Protein AF-A0A0H5Q8V7-F1 (afdb_monomer_lite)

Structure (mmCIF, N/CA/C/O backbone):
data_AF-A0A0H5Q8V7-F1
#
_entry.id   AF-A0A0H5Q8V7-F1
#
loop_
_atom_site.group_PDB
_atom_site.id
_atom_site.type_symbol
_atom_site.label_atom_id
_atom_site.label_alt_id
_atom_site.label_comp_id
_atom_site.label_asym_id
_atom_site.label_entity_id
_atom_site.label_seq_id
_atom_site.pdbx_PDB_ins_code
_atom_site.Cartn_x
_atom_site.Cartn_y
_atom_site.Cartn_z
_atom_site.occupancy
_atom_site.B_iso_or_equiv
_atom_site.auth_seq_id
_atom_site.auth_comp_id
_atom_site.auth_asym_id
_atom_site.auth_atom_id
_atom_site.pdbx_PDB_model_num
ATOM 1 N N . MET A 1 1 ? 2.382 9.064 -16.820 1.00 39.62 1 MET A N 1
ATOM 2 C CA . MET A 1 1 ? 3.477 9.665 -16.018 1.00 39.62 1 MET A CA 1
ATOM 3 C C . MET A 1 1 ? 3.588 8.956 -14.671 1.00 39.62 1 MET A C 1
ATOM 5 O O . MET A 1 1 ? 2.903 9.382 -13.756 1.00 39.62 1 MET A O 1
ATOM 9 N N . GLN A 1 2 ? 4.383 7.881 -14.557 1.00 47.41 2 GLN A N 1
ATOM 10 C CA . GLN A 1 2 ? 4.239 6.885 -13.483 1.00 47.41 2 GLN A CA 1
ATOM 11 C C . GLN A 1 2 ? 4.093 7.415 -12.043 1.00 47.41 2 GLN A C 1
ATOM 13 O O . GLN A 1 2 ? 5.039 7.985 -11.502 1.00 47.41 2 GLN A O 1
ATOM 18 N N . GLU A 1 3 ? 2.921 7.236 -11.409 1.00 57.09 3 GLU A N 1
ATOM 19 C CA . GLU A 1 3 ? 2.661 7.734 -10.051 1.00 57.09 3 GLU A CA 1
ATOM 20 C C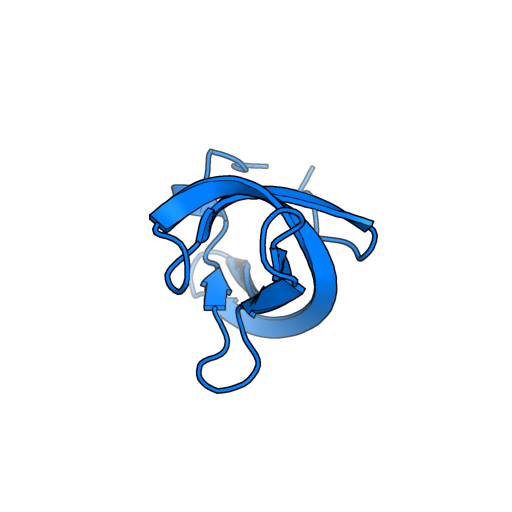 . GLU A 1 3 ? 3.319 6.808 -9.032 1.00 57.09 3 GLU A C 1
ATOM 22 O O . GLU A 1 3 ? 2.831 5.734 -8.685 1.00 57.09 3 GLU A O 1
ATOM 27 N N . ILE A 1 4 ? 4.473 7.249 -8.546 1.00 67.56 4 ILE A N 1
ATOM 28 C CA . ILE A 1 4 ? 5.188 6.601 -7.454 1.00 67.56 4 ILE A CA 1
ATOM 29 C C . ILE A 1 4 ? 4.346 6.763 -6.177 1.00 67.56 4 ILE A C 1
ATOM 31 O O . ILE A 1 4 ? 4.010 7.901 -5.834 1.00 67.56 4 ILE A O 1
ATOM 35 N N . PRO A 1 5 ? 4.022 5.681 -5.440 1.00 72.88 5 PRO A N 1
ATOM 36 C CA . PRO A 1 5 ? 3.316 5.788 -4.170 1.00 72.88 5 PRO A CA 1
ATOM 37 C C . PRO A 1 5 ? 4.132 6.631 -3.186 1.00 72.88 5 PRO A C 1
ATOM 39 O O . PRO A 1 5 ? 5.350 6.484 -3.083 1.00 72.88 5 PRO A O 1
ATOM 42 N N . LYS A 1 6 ? 3.460 7.522 -2.454 1.00 77.88 6 LYS A N 1
ATOM 43 C CA . LYS A 1 6 ? 4.087 8.446 -1.498 1.00 77.88 6 LYS A CA 1
ATOM 44 C C . LYS A 1 6 ? 3.463 8.301 -0.119 1.00 77.88 6 LYS A C 1
ATOM 46 O O . LYS A 1 6 ? 2.286 7.968 0.010 1.00 77.88 6 LYS A O 1
ATOM 51 N N . CYS A 1 7 ? 4.247 8.582 0.916 1.00 82.19 7 CYS A N 1
ATOM 52 C CA . CYS A 1 7 ? 3.706 8.707 2.265 1.00 82.19 7 CYS A CA 1
ATOM 53 C C . CYS A 1 7 ? 2.616 9.794 2.296 1.00 82.19 7 CYS A C 1
ATOM 55 O O . CYS A 1 7 ? 2.729 10.812 1.613 1.00 82.19 7 CYS A O 1
ATOM 57 N N . GLY A 1 8 ? 1.547 9.553 3.052 1.00 79.50 8 GLY A N 1
ATOM 58 C CA . GLY A 1 8 ? 0.355 10.401 3.115 1.00 79.50 8 GLY A CA 1
ATOM 59 C C . GLY A 1 8 ? -0.716 10.089 2.061 1.00 79.50 8 GLY A C 1
ATOM 60 O O . GLY A 1 8 ? -1.865 10.498 2.232 1.00 79.50 8 GLY A O 1
ATOM 61 N N . HIS A 1 9 ? -0.403 9.329 1.000 1.00 84.19 9 HIS A N 1
ATOM 62 C CA . HIS A 1 9 ? -1.435 8.845 0.077 1.00 84.19 9 HIS A CA 1
ATOM 63 C C . HIS A 1 9 ? -2.385 7.871 0.781 1.00 84.19 9 HIS A C 1
ATOM 65 O O . HIS A 1 9 ? -1.981 7.091 1.646 1.00 84.19 9 HIS A O 1
ATOM 71 N N . LYS A 1 10 ? -3.658 7.904 0.377 1.00 82.50 10 LYS A N 1
ATOM 72 C CA . LYS A 1 10 ? -4.705 7.031 0.910 1.00 82.50 10 LYS A CA 1
ATOM 73 C C . LYS A 1 10 ? -5.054 5.954 -0.108 1.00 82.50 10 LYS A C 1
ATOM 75 O O . LYS A 1 10 ? -5.409 6.263 -1.238 1.00 82.50 10 LYS A O 1
ATOM 80 N N . LEU A 1 11 ? -4.984 4.700 0.315 1.00 79.19 11 LEU A N 1
ATOM 81 C CA . LEU A 1 11 ? -5.429 3.539 -0.449 1.00 79.19 11 LEU A CA 1
ATOM 82 C C . LEU A 1 11 ? -6.772 3.076 0.104 1.00 79.19 11 LEU A C 1
ATOM 84 O O . LEU A 1 11 ? -6.883 2.861 1.308 1.00 79.19 11 LEU A O 1
ATOM 88 N N . SER A 1 12 ? -7.783 2.891 -0.742 1.00 81.81 12 SER A N 1
ATOM 89 C CA . SER A 1 12 ? -9.036 2.280 -0.289 1.00 81.81 12 SER A CA 1
ATOM 90 C C . SER A 1 12 ? -8.880 0.761 -0.274 1.00 81.81 12 SER A C 1
ATOM 92 O O . SER A 1 12 ? -8.687 0.150 -1.325 1.00 81.81 12 SER A O 1
ATOM 94 N N . ARG A 1 13 ? -8.904 0.145 0.911 1.00 77.69 13 ARG A N 1
ATOM 95 C CA . ARG A 1 13 ? -8.776 -1.310 1.076 1.00 77.69 13 ARG A CA 1
ATOM 96 C C . ARG A 1 13 ? -9.554 -1.814 2.280 1.00 77.69 13 ARG A C 1
ATOM 98 O O . ARG A 1 13 ? -9.795 -1.087 3.240 1.00 77.69 13 ARG A O 1
ATOM 105 N N . THR A 1 14 ? -9.876 -3.101 2.243 1.00 83.12 14 THR A N 1
ATOM 106 C CA . THR A 1 14 ? -10.393 -3.829 3.401 1.00 83.12 14 THR A CA 1
ATOM 107 C C . THR A 1 14 ? -9.263 -4.112 4.386 1.00 83.12 14 THR A C 1
ATOM 109 O O . THR A 1 14 ? -8.203 -4.626 4.017 1.00 83.12 14 THR A O 1
ATOM 112 N N . CYS A 1 15 ? -9.457 -3.729 5.645 1.00 84.25 15 CYS A N 1
ATOM 113 C CA . CYS A 1 15 ? -8.520 -4.029 6.718 1.00 84.25 15 CYS A CA 1
ATOM 114 C C . CYS A 1 15 ? -8.621 -5.492 7.122 1.00 84.25 15 CYS A C 1
ATOM 116 O O . CYS A 1 15 ? -9.665 -5.908 7.585 1.00 84.25 15 CYS A O 1
ATOM 118 N N . ILE A 1 16 ? -7.519 -6.236 7.068 1.00 81.56 16 ILE A N 1
ATOM 119 C CA . ILE A 1 16 ? -7.502 -7.654 7.467 1.00 81.56 16 ILE A CA 1
ATOM 120 C C . ILE A 1 16 ? -7.742 -7.891 8.968 1.00 81.56 16 ILE A C 1
ATOM 122 O O . ILE A 1 16 ? -7.865 -9.032 9.392 1.00 81.56 16 ILE A O 1
ATOM 126 N N . ARG A 1 17 ? -7.709 -6.831 9.791 1.00 84.44 17 ARG A N 1
ATOM 127 C CA . ARG A 1 17 ? -7.926 -6.929 11.242 1.00 84.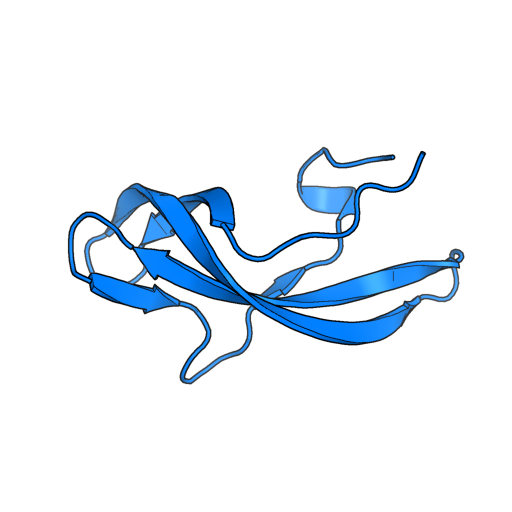44 17 ARG A CA 1
ATOM 128 C C . ARG A 1 17 ? -9.373 -6.657 11.634 1.00 84.44 17 ARG A C 1
ATOM 130 O O . ARG A 1 17 ? -9.881 -7.327 12.521 1.00 84.44 17 ARG A O 1
ATOM 137 N N . CYS A 1 18 ? -9.987 -5.620 11.069 1.00 88.38 18 CYS A N 1
ATOM 138 C CA . CYS A 1 18 ? -11.351 -5.222 11.427 1.00 88.38 18 CYS A CA 1
ATOM 139 C C . CYS A 1 18 ? -12.373 -5.469 10.314 1.00 88.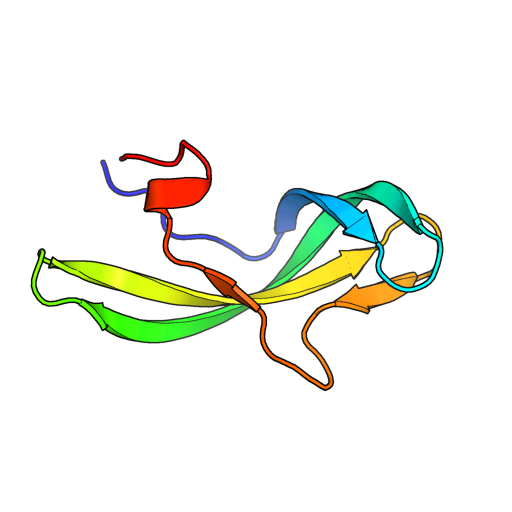38 18 CYS A C 1
ATOM 141 O O . CYS A 1 18 ? -13.527 -5.102 10.490 1.00 88.38 18 CYS A O 1
ATOM 143 N N . ASP A 1 19 ? -11.944 -6.006 9.170 1.00 87.69 19 ASP A N 1
ATOM 144 C CA . ASP A 1 19 ? -12.735 -6.284 7.963 1.00 87.69 19 ASP A CA 1
ATOM 145 C C . ASP A 1 19 ? -13.526 -5.094 7.401 1.00 87.69 19 ASP A C 1
ATOM 147 O O . ASP A 1 19 ? -14.327 -5.226 6.477 1.00 87.69 19 ASP A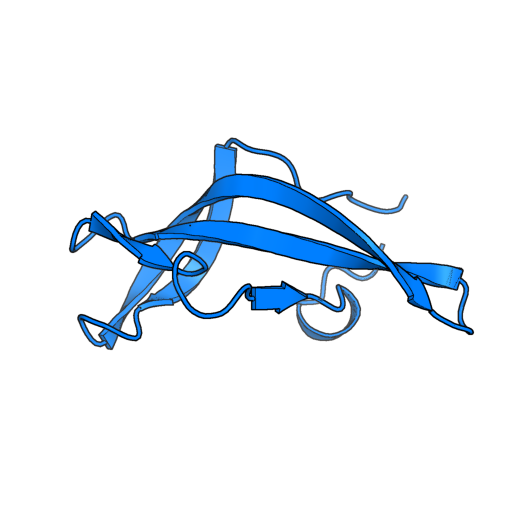 O 1
ATOM 151 N N . LEU A 1 20 ? -13.244 -3.885 7.891 1.00 87.31 20 LEU A N 1
ATOM 152 C CA . LEU A 1 20 ? -13.818 -2.657 7.368 1.00 87.31 20 LEU A CA 1
ATOM 153 C C . LEU A 1 20 ? -13.068 -2.233 6.109 1.00 87.31 20 LEU A C 1
ATOM 155 O O . LEU A 1 20 ? -11.837 -2.119 6.101 1.00 87.31 20 LEU A O 1
ATOM 159 N N . ASN A 1 21 ? -13.829 -1.959 5.054 1.00 85.56 21 ASN A N 1
ATOM 160 C CA . ASN A 1 21 ? -13.322 -1.270 3.880 1.00 85.56 21 ASN A CA 1
ATOM 161 C C . ASN A 1 21 ? -13.228 0.230 4.165 1.00 85.56 21 ASN A C 1
ATOM 163 O O . ASN A 1 21 ? -14.172 0.838 4.670 1.00 85.56 21 ASN A O 1
ATOM 167 N N . GLY A 1 22 ? -12.080 0.826 3.864 1.00 84.75 22 GLY A N 1
ATOM 168 C CA . GLY A 1 22 ? -11.905 2.255 4.038 1.00 84.75 22 GLY A CA 1
ATOM 169 C C . GLY A 1 22 ? -10.519 2.751 3.646 1.00 84.75 22 GLY A C 1
ATOM 170 O O . GLY A 1 22 ? -9.668 1.975 3.197 1.00 84.75 22 GLY A O 1
ATOM 171 N N . PRO A 1 23 ? -10.273 4.059 3.820 1.00 83.88 23 PRO A N 1
ATOM 172 C CA . PRO A 1 23 ? -8.993 4.657 3.494 1.00 83.88 23 PRO A CA 1
ATOM 173 C C . PRO A 1 23 ? -7.912 4.207 4.483 1.00 83.88 23 PRO A C 1
ATOM 175 O O . PRO A 1 23 ? -8.037 4.367 5.700 1.00 83.88 23 PRO A O 1
ATOM 178 N N . MET A 1 24 ? -6.814 3.702 3.936 1.00 85.25 24 MET A N 1
ATOM 179 C CA . MET A 1 24 ? -5.575 3.415 4.644 1.00 85.25 24 MET A CA 1
ATOM 180 C C . MET A 1 24 ? -4.501 4.394 4.215 1.00 85.25 24 MET A C 1
ATOM 182 O O . MET A 1 24 ? -4.238 4.551 3.026 1.00 85.25 24 MET A O 1
ATOM 186 N N . GLU A 1 25 ? -3.871 5.047 5.179 1.00 87.25 25 GLU A N 1
ATOM 187 C CA . GLU A 1 25 ? -2.858 6.062 4.907 1.00 87.25 25 GLU A CA 1
ATOM 188 C C . GLU A 1 25 ? -1.471 5.428 4.854 1.00 87.25 25 GLU A C 1
ATOM 190 O O . GLU A 1 25 ? -1.073 4.743 5.796 1.00 87.25 25 GLU A O 1
ATOM 195 N N . ILE A 1 26 ? -0.742 5.633 3.756 1.00 86.06 26 ILE A N 1
ATOM 196 C CA . ILE A 1 26 ? 0.618 5.120 3.581 1.00 86.06 26 ILE A CA 1
ATOM 197 C C . ILE A 1 26 ? 1.560 5.881 4.513 1.00 86.06 26 ILE A C 1
ATOM 199 O O . ILE A 1 26 ? 1.717 7.094 4.395 1.00 86.06 26 ILE A O 1
ATOM 203 N N . THR A 1 27 ? 2.240 5.163 5.398 1.00 85.38 27 THR A N 1
ATOM 204 C CA . THR A 1 27 ? 3.232 5.725 6.325 1.00 85.38 27 THR A CA 1
ATOM 205 C C . THR A 1 27 ? 4.663 5.461 5.876 1.00 85.38 27 THR A C 1
ATOM 207 O O . THR A 1 27 ? 5.560 6.238 6.199 1.00 85.38 27 THR A O 1
ATOM 210 N N . GLN A 1 28 ? 4.894 4.398 5.099 1.00 83.00 28 GLN A N 1
ATOM 211 C CA . GLN A 1 28 ? 6.217 4.059 4.582 1.00 83.00 28 GLN A CA 1
ATOM 212 C C . GLN A 1 28 ? 6.133 3.475 3.173 1.00 83.00 28 GLN A C 1
ATOM 214 O O . GLN A 1 28 ? 5.268 2.647 2.881 1.00 83.00 28 GLN A O 1
ATOM 219 N N . VAL A 1 29 ? 7.086 3.866 2.327 1.00 82.94 29 VAL A N 1
ATOM 220 C CA . VAL A 1 29 ? 7.271 3.350 0.968 1.00 82.94 29 VAL A CA 1
ATOM 221 C C . VAL A 1 29 ? 8.708 2.878 0.812 1.00 82.94 29 VAL A C 1
ATOM 223 O O . VAL A 1 29 ? 9.643 3.592 1.171 1.00 82.94 29 VAL A O 1
ATOM 226 N N . LYS A 1 30 ? 8.900 1.684 0.256 1.00 80.00 30 LYS A N 1
ATOM 227 C CA . LYS A 1 30 ? 10.219 1.151 -0.093 1.00 80.00 30 LYS A CA 1
ATOM 228 C C . LYS A 1 30 ? 10.167 0.542 -1.488 1.00 80.00 30 LYS A C 1
ATOM 230 O O . LYS A 1 30 ? 9.326 -0.310 -1.759 1.00 80.00 30 LYS A O 1
ATOM 235 N N . LYS A 1 31 ? 11.079 0.949 -2.372 1.00 80.31 31 LYS A N 1
ATOM 236 C CA . LYS A 1 31 ? 11.263 0.282 -3.668 1.00 80.31 31 LYS A CA 1
ATOM 237 C C . LYS A 1 31 ? 11.745 -1.149 -3.426 1.00 80.31 31 LYS A C 1
ATOM 239 O O . LYS A 1 31 ? 12.683 -1.348 -2.656 1.00 80.31 31 LYS A O 1
ATOM 244 N N . ASN A 1 32 ? 11.097 -2.120 -4.059 1.00 76.94 32 ASN A N 1
ATOM 245 C CA . ASN A 1 32 ? 11.492 -3.519 -3.971 1.00 76.94 32 ASN A CA 1
ATOM 246 C C . ASN A 1 32 ? 12.344 -3.954 -5.161 1.00 76.94 32 ASN A C 1
ATOM 248 O O . ASN A 1 32 ? 13.525 -4.244 -5.017 1.00 76.94 32 ASN A O 1
ATOM 252 N N . SER A 1 33 ? 11.723 -4.005 -6.334 1.00 76.69 33 SER A N 1
ATOM 253 C CA . SER A 1 33 ? 12.284 -4.616 -7.532 1.00 76.69 33 SER A CA 1
ATOM 254 C C . SER A 1 33 ? 11.807 -3.871 -8.770 1.00 76.69 33 SER A C 1
ATOM 256 O O . SER A 1 33 ? 10.770 -3.206 -8.751 1.00 76.69 33 SER A O 1
ATOM 258 N N . LEU A 1 34 ? 12.585 -3.974 -9.843 1.00 80.00 34 LEU A N 1
ATOM 259 C CA . LEU A 1 34 ? 12.156 -3.606 -11.185 1.00 80.00 34 LEU A CA 1
ATOM 260 C C . LEU A 1 34 ? 11.698 -4.889 -11.882 1.00 80.00 34 LEU A C 1
ATOM 262 O O . LEU A 1 34 ? 12.424 -5.882 -11.878 1.00 80.00 34 LEU A O 1
ATOM 266 N N . ASN A 1 35 ? 10.491 -4.875 -12.425 1.00 75.06 35 ASN A N 1
ATOM 267 C CA . ASN A 1 35 ? 9.924 -5.982 -13.177 1.00 75.06 35 ASN A CA 1
ATOM 268 C C . ASN A 1 35 ? 10.483 -5.991 -14.608 1.00 75.06 35 ASN A C 1
ATOM 270 O O . ASN A 1 35 ? 11.002 -4.988 -15.101 1.00 75.06 35 ASN A O 1
ATOM 274 N N . ALA A 1 36 ? 10.352 -7.131 -15.290 1.00 76.19 36 ALA A N 1
ATOM 275 C CA . ALA A 1 36 ? 10.845 -7.308 -16.660 1.00 76.19 36 ALA A CA 1
ATOM 276 C C . ALA A 1 36 ? 10.162 -6.379 -17.683 1.00 76.19 36 ALA A C 1
ATOM 278 O O . ALA A 1 36 ? 10.745 -6.069 -18.716 1.00 76.19 36 ALA A O 1
ATOM 279 N N . ASP A 1 37 ? 8.953 -5.907 -17.379 1.00 76.06 37 ASP A N 1
ATOM 280 C CA . ASP A 1 37 ? 8.181 -4.954 -18.185 1.00 76.06 37 ASP A CA 1
ATOM 281 C C . ASP A 1 37 ? 8.542 -3.477 -17.915 1.00 76.06 37 ASP A C 1
ATOM 283 O O . ASP A 1 37 ? 7.896 -2.573 -18.440 1.00 76.06 37 ASP A O 1
ATOM 287 N N . GLY A 1 38 ? 9.554 -3.215 -17.078 1.00 75.44 38 GLY A N 1
ATOM 288 C CA . GLY A 1 38 ? 9.986 -1.868 -16.698 1.00 75.44 38 GLY A CA 1
ATOM 289 C C . GLY A 1 38 ? 9.190 -1.234 -15.552 1.00 75.44 38 GLY A C 1
ATOM 290 O O . GLY A 1 38 ? 9.556 -0.153 -15.089 1.00 75.44 38 GLY A O 1
ATOM 291 N N . SER A 1 39 ? 8.143 -1.886 -15.038 1.00 71.75 39 SER A N 1
ATOM 292 C CA . SER A 1 39 ? 7.407 -1.394 -13.869 1.00 71.75 39 SER A CA 1
ATOM 293 C C . SER A 1 39 ? 8.180 -1.618 -12.568 1.00 71.75 39 SER A C 1
ATOM 295 O O . SER A 1 39 ? 8.965 -2.555 -12.431 1.00 71.75 39 SER A O 1
ATOM 297 N N . THR A 1 40 ? 7.977 -0.749 -11.577 1.00 74.31 40 THR A N 1
ATOM 298 C CA . THR A 1 40 ? 8.618 -0.887 -10.261 1.00 74.31 40 THR A CA 1
ATOM 299 C C . THR A 1 40 ? 7.633 -1.439 -9.236 1.00 74.31 40 THR A C 1
ATOM 301 O O . THR A 1 40 ? 6.569 -0.866 -9.011 1.00 74.31 40 THR A O 1
ATOM 304 N N . CYS A 1 41 ? 8.020 -2.517 -8.556 1.00 76.00 41 CYS A N 1
ATOM 305 C CA . CYS A 1 41 ? 7.308 -3.019 -7.390 1.00 76.00 41 CYS A CA 1
ATOM 306 C C . CYS A 1 41 ? 7.696 -2.211 -6.145 1.00 76.00 41 CYS A C 1
ATOM 308 O O . CYS A 1 41 ? 8.883 -2.000 -5.861 1.00 76.00 41 CYS A O 1
ATOM 310 N N . TYR A 1 42 ? 6.693 -1.798 -5.372 1.00 77.69 42 TYR A N 1
ATOM 311 C CA . TYR A 1 42 ? 6.877 -1.085 -4.110 1.00 77.69 42 TYR A CA 1
ATOM 312 C C . TYR A 1 42 ? 6.318 -1.900 -2.946 1.00 77.69 42 TYR A C 1
ATOM 314 O O . TYR A 1 42 ? 5.243 -2.492 -3.032 1.00 77.69 42 TYR A O 1
ATOM 322 N N . MET A 1 43 ? 7.042 -1.887 -1.831 1.00 77.19 43 MET A N 1
ATOM 323 C CA . MET A 1 43 ? 6.532 -2.280 -0.525 1.00 77.19 43 MET A CA 1
ATOM 324 C C . MET A 1 43 ? 5.939 -1.064 0.168 1.00 77.19 43 MET A C 1
ATOM 326 O O . MET A 1 43 ? 6.612 -0.038 0.305 1.00 77.19 43 MET A O 1
ATOM 330 N N . LEU A 1 44 ? 4.707 -1.206 0.649 1.00 79.25 44 LEU A N 1
ATOM 331 C CA . LEU A 1 44 ? 4.003 -0.156 1.376 1.00 79.25 44 LEU A CA 1
ATOM 332 C C . LEU A 1 44 ? 3.662 -0.624 2.790 1.00 79.25 44 LEU A C 1
ATOM 334 O O . LEU A 1 44 ? 3.238 -1.765 2.991 1.00 79.25 44 LEU A O 1
ATOM 338 N N . LYS A 1 45 ? 3.801 0.288 3.755 1.00 81.75 45 LYS A N 1
ATOM 339 C CA . LYS A 1 45 ? 3.124 0.199 5.050 1.00 81.75 45 LYS A CA 1
ATOM 340 C C . LYS A 1 45 ? 2.020 1.239 5.086 1.00 81.75 45 LYS A C 1
ATOM 342 O O . LYS A 1 45 ? 2.266 2.398 4.754 1.00 81.75 45 LYS A O 1
ATOM 347 N N . ALA A 1 46 ? 0.823 0.824 5.477 1.00 84.19 46 ALA A N 1
ATOM 348 C CA . ALA A 1 46 ? -0.329 1.703 5.573 1.00 84.19 46 ALA A CA 1
ATOM 349 C C . ALA A 1 46 ? -1.122 1.437 6.851 1.00 84.19 46 ALA A C 1
ATOM 351 O O . ALA A 1 46 ? -1.233 0.297 7.296 1.00 84.19 46 ALA A O 1
ATOM 352 N N . VAL A 1 47 ? -1.692 2.484 7.436 1.00 86.44 47 VAL A N 1
ATOM 353 C CA . VAL A 1 47 ? -2.445 2.390 8.690 1.00 86.44 47 VAL A CA 1
ATOM 354 C C . VAL A 1 47 ? -3.937 2.453 8.403 1.00 86.44 47 VAL A C 1
ATOM 356 O O . VAL A 1 47 ? -4.419 3.371 7.736 1.00 86.44 47 VAL A O 1
ATOM 359 N N . CYS A 1 48 ? -4.684 1.479 8.922 1.00 87.19 48 CYS A N 1
ATOM 360 C CA . CYS A 1 48 ? -6.139 1.510 8.919 1.00 87.19 48 CYS A CA 1
ATOM 361 C C . CYS A 1 48 ? -6.633 2.607 9.864 1.00 87.19 48 CYS A C 1
ATOM 363 O O . CYS A 1 48 ? -6.385 2.544 11.067 1.00 87.19 48 CYS A O 1
ATOM 365 N N . ARG A 1 49 ? -7.391 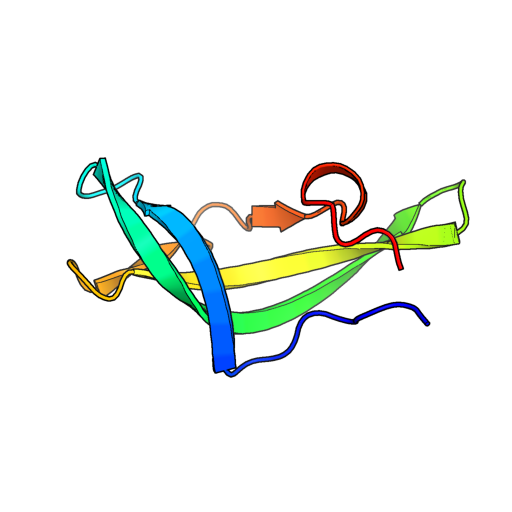3.578 9.343 1.00 85.94 49 ARG A N 1
ATOM 366 C CA . ARG A 1 49 ? -7.955 4.648 10.179 1.00 85.94 49 ARG A CA 1
ATOM 367 C C . ARG A 1 49 ? -9.017 4.173 11.171 1.00 85.94 49 ARG A C 1
ATOM 369 O O . ARG A 1 49 ? -9.210 4.838 12.179 1.00 85.94 49 ARG A O 1
ATOM 376 N N . SER A 1 50 ? -9.679 3.047 10.912 1.00 87.06 50 SER A N 1
ATOM 377 C CA . SER A 1 50 ? -10.762 2.564 11.777 1.00 87.06 50 SER A CA 1
ATOM 378 C C . SER A 1 50 ? -10.261 1.835 13.023 1.00 87.06 50 SER A C 1
ATOM 380 O O . SER A 1 50 ? -10.830 2.007 14.092 1.00 87.06 50 SER A O 1
ATOM 382 N N . CYS A 1 51 ? -9.212 1.013 12.908 1.00 86.94 51 CYS A N 1
ATOM 383 C CA . CYS A 1 51 ? -8.719 0.192 14.025 1.00 86.94 51 CYS A CA 1
ATOM 384 C C . CYS A 1 51 ? -7.234 0.400 14.363 1.00 86.94 51 CYS A C 1
ATOM 386 O O . CYS A 1 51 ? -6.691 -0.310 15.210 1.00 86.94 51 CYS A O 1
ATOM 388 N N . GLY A 1 52 ? -6.549 1.315 13.670 1.00 84.25 52 GLY A N 1
ATOM 389 C CA . GLY A 1 52 ? -5.124 1.594 13.866 1.00 84.25 52 GLY A CA 1
ATOM 390 C C . GLY A 1 52 ? -4.185 0.480 13.399 1.00 84.25 52 GLY A C 1
ATOM 391 O O . GLY A 1 52 ? -2.982 0.568 13.623 1.00 84.25 52 GLY A O 1
ATOM 392 N N . TYR A 1 53 ? -4.700 -0.580 12.765 1.00 83.88 53 TYR A N 1
ATOM 393 C CA . TYR A 1 53 ? -3.868 -1.684 12.295 1.00 83.88 53 TYR A CA 1
ATOM 394 C C . TYR A 1 53 ? -2.869 -1.222 11.236 1.00 83.88 53 TYR A C 1
ATOM 396 O O . TYR A 1 53 ? -3.259 -0.615 10.233 1.00 83.88 53 TYR A O 1
ATOM 404 N N . LEU A 1 54 ? -1.597 -1.559 11.442 1.00 78.75 54 LEU A N 1
ATOM 405 C CA . LEU A 1 54 ? -0.525 -1.264 10.510 1.00 78.75 54 LEU A CA 1
ATOM 406 C C . LEU A 1 54 ? -0.383 -2.412 9.505 1.00 78.75 54 LEU A C 1
ATOM 408 O O . LEU A 1 54 ? 0.282 -3.425 9.722 1.00 78.75 54 LEU A O 1
ATOM 412 N N . ASN A 1 55 ? -1.052 -2.243 8.373 1.00 68.25 55 ASN A N 1
ATOM 413 C CA . ASN A 1 55 ? -0.973 -3.152 7.245 1.00 68.25 55 ASN A CA 1
ATOM 414 C C . ASN A 1 55 ? 0.438 -3.062 6.641 1.00 68.25 55 ASN A C 1
ATOM 416 O O . ASN A 1 55 ? 0.852 -1.995 6.186 1.00 68.25 55 ASN A O 1
ATOM 420 N N . GLY A 1 56 ? 1.185 -4.169 6.652 1.00 60.69 56 GLY A N 1
ATOM 421 C CA . GLY A 1 56 ? 2.575 -4.210 6.180 1.00 60.69 56 GLY A CA 1
ATOM 422 C C . GLY A 1 56 ? 3.642 -4.390 7.265 1.00 60.69 56 GLY A C 1
ATOM 423 O O . GLY A 1 56 ? 4.825 -4.423 6.931 1.00 60.69 56 GLY A O 1
ATOM 424 N N . GLU A 1 57 ? 3.270 -4.505 8.547 1.00 50.88 57 GLU A N 1
ATOM 425 C CA . GLU A 1 57 ? 4.247 -4.670 9.638 1.00 50.88 57 GLU A CA 1
ATOM 426 C C . GLU A 1 57 ? 4.838 -6.087 9.714 1.00 50.88 57 GLU A C 1
ATOM 428 O O . GLU A 1 57 ? 6.038 -6.238 9.921 1.00 50.88 57 GLU A O 1
ATOM 433 N N . PHE A 1 58 ? 4.015 -7.111 9.456 1.00 45.62 58 PHE A N 1
ATOM 434 C CA . PHE A 1 58 ? 4.417 -8.528 9.487 1.00 45.62 58 PHE A CA 1
ATOM 435 C C . PHE A 1 58 ? 4.514 -9.176 8.099 1.00 45.62 58 PHE A C 1
ATOM 437 O O . PHE A 1 58 ? 5.258 -10.134 7.905 1.00 45.62 58 PHE A O 1
ATOM 444 N N . LYS A 1 59 ? 3.767 -8.657 7.118 1.00 53.66 59 LYS A N 1
ATOM 445 C CA . LYS A 1 59 ? 3.819 -9.064 5.708 1.00 53.66 59 LYS A CA 1
ATOM 446 C C . LYS A 1 59 ? 3.768 -7.800 4.854 1.00 53.66 59 LYS A C 1
ATOM 448 O O . LYS A 1 59 ? 2.680 -7.236 4.730 1.00 53.66 59 LYS A O 1
ATOM 453 N N . PRO A 1 60 ? 4.906 -7.323 4.316 1.00 56.12 60 PRO A N 1
ATOM 454 C CA . PRO A 1 60 ? 4.921 -6.188 3.407 1.00 56.12 60 PRO A CA 1
ATOM 455 C C . PRO A 1 60 ? 3.909 -6.435 2.300 1.00 56.12 60 PRO A C 1
ATOM 457 O O . PRO A 1 60 ? 3.892 -7.514 1.703 1.00 56.12 60 PRO A O 1
ATOM 460 N N . ILE A 1 61 ? 3.049 -5.457 2.039 1.00 65.06 61 ILE A N 1
ATOM 461 C CA . ILE A 1 61 ? 2.179 -5.568 0.881 1.00 65.06 61 ILE A CA 1
ATOM 462 C C . ILE A 1 61 ? 3.027 -5.165 -0.318 1.00 65.06 61 ILE A C 1
ATOM 464 O O . ILE A 1 61 ? 3.433 -4.007 -0.449 1.00 65.06 61 ILE A O 1
ATOM 468 N N . TRP A 1 62 ? 3.332 -6.156 -1.147 1.00 59.44 62 TRP A N 1
ATOM 469 C CA . TRP A 1 62 ? 3.970 -5.970 -2.437 1.00 59.44 62 TRP A CA 1
ATOM 470 C C . TRP A 1 62 ? 2.905 -5.482 -3.403 1.00 59.44 62 TR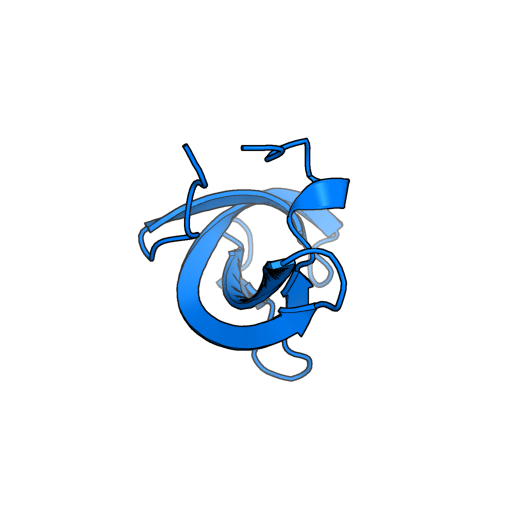P A C 1
ATOM 472 O O . TRP A 1 62 ? 1.954 -6.204 -3.696 1.00 59.44 62 TRP A O 1
ATOM 482 N N . TYR A 1 63 ? 3.039 -4.248 -3.867 1.00 59.66 63 TYR A N 1
ATOM 483 C CA . TYR A 1 63 ? 2.170 -3.739 -4.912 1.00 59.66 63 TYR A CA 1
ATOM 484 C C . TYR A 1 63 ? 2.893 -3.806 -6.244 1.00 59.66 63 TYR A C 1
ATOM 486 O O . TYR A 1 63 ? 3.982 -3.244 -6.407 1.00 59.66 63 TYR A O 1
ATOM 494 N N . ASN A 1 64 ? 2.247 -4.477 -7.193 1.00 57.31 64 ASN A N 1
ATOM 495 C CA . ASN A 1 64 ? 2.429 -4.199 -8.602 1.00 57.31 64 ASN A CA 1
ATOM 496 C C . ASN A 1 64 ? 1.317 -3.223 -9.017 1.00 57.31 64 ASN A C 1
ATOM 498 O O . ASN A 1 64 ? 0.137 -3.545 -8.888 1.00 57.31 64 ASN A O 1
ATOM 502 N N . LEU A 1 65 ? 1.674 -2.005 -9.431 1.00 57.34 65 LEU A N 1
ATOM 503 C CA . LEU A 1 65 ? 0.700 -0.922 -9.643 1.00 57.34 65 LEU A CA 1
ATOM 504 C C . LEU A 1 65 ? -0.250 -1.172 -10.830 1.00 57.34 65 LEU A C 1
ATOM 506 O O . LEU A 1 65 ? -1.281 -0.510 -10.912 1.00 57.34 65 LEU A O 1
ATOM 510 N N . TYR A 1 66 ? 0.016 -2.184 -11.665 1.00 47.38 66 TYR A N 1
ATOM 511 C CA . TYR A 1 66 ? -0.908 -2.637 -12.711 1.00 47.38 66 TYR A CA 1
ATOM 512 C C . TYR A 1 66 ? -2.292 -3.049 -12.176 1.00 47.38 66 TYR A C 1
ATOM 514 O O . TYR A 1 66 ? -3.299 -2.728 -12.799 1.00 47.38 66 TYR A O 1
ATOM 522 N N . GLU A 1 67 ? -2.375 -3.720 -11.020 1.00 41.03 67 GLU A N 1
ATOM 523 C CA . GLU A 1 67 ? -3.651 -4.250 -10.498 1.00 41.03 67 GLU A CA 1
ATOM 524 C C . GLU A 1 67 ? -4.570 -3.186 -9.884 1.00 41.03 67 GLU A C 1
ATOM 526 O O . GLU A 1 67 ? -5.767 -3.416 -9.727 1.00 41.03 67 GLU A O 1
ATOM 531 N N . LEU A 1 68 ? -4.038 -2.017 -9.521 1.00 48.72 68 LEU A N 1
ATOM 532 C CA . LEU A 1 68 ? -4.826 -0.959 -8.882 1.00 48.72 68 LEU A CA 1
ATOM 533 C C . LEU A 1 68 ? -5.459 0.016 -9.879 1.00 48.72 68 LEU A C 1
ATOM 535 O O . LEU A 1 68 ? -6.043 1.010 -9.455 1.00 48.72 68 LEU A O 1
ATOM 539 N N . GLY A 1 69 ? -5.299 -0.199 -11.188 1.00 36.34 69 GLY A N 1
ATOM 540 C CA . GLY A 1 69 ? -5.687 0.802 -12.186 1.00 36.34 69 GLY A CA 1
ATOM 541 C C . GLY A 1 69 ? -4.874 2.100 -12.085 1.00 36.34 69 GLY A C 1
ATOM 542 O O . GLY A 1 69 ? -5.080 3.008 -12.882 1.00 36.34 69 GLY A O 1
ATOM 543 N N . ALA A 1 70 ? -3.885 2.154 -11.184 1.00 38.28 70 ALA A N 1
ATOM 544 C CA . ALA A 1 70 ? -2.745 3.054 -11.258 1.00 38.28 70 ALA A CA 1
ATOM 545 C C . ALA A 1 70 ? -1.804 2.549 -12.367 1.00 38.28 70 ALA A C 1
ATOM 547 O O . ALA A 1 70 ? -0.615 2.315 -12.155 1.00 38.28 70 ALA A O 1
ATOM 548 N N . VAL A 1 71 ? -2.368 2.326 -13.559 1.00 34.78 71 VAL A N 1
ATOM 549 C CA . VAL A 1 71 ? -1.595 2.371 -14.789 1.00 34.78 71 VAL A CA 1
ATOM 550 C C . VAL A 1 71 ? -1.262 3.823 -14.972 1.00 34.78 71 VAL A C 1
ATOM 552 O O . VAL A 1 71 ? -2.129 4.699 -14.964 1.00 34.78 71 VAL A O 1
ATOM 555 N N . VAL A 1 72 ? 0.020 4.060 -15.117 1.00 39.97 72 VAL A N 1
ATOM 556 C CA . VAL A 1 72 ? 0.531 5.385 -15.296 1.00 39.97 72 VAL A CA 1
ATOM 557 C C . VAL A 1 72 ? 1.672 5.352 -16.296 1.00 39.97 72 VAL A C 1
ATOM 559 O O . VAL A 1 72 ? 2.329 4.294 -16.404 1.00 39.97 72 VAL A O 1
#

Foldseek 3Di:
DQDDDDFQDWDFDQDPVPRDTDTWTWHDKDWDDQDPVRFTKIFTWTADPPPRDTDCPVPTDTDDCVVVVSPD

Organism: NCBI:txid198431

Sequence (72 aa):
MQEIPKCGHKLSRTCIRCDLNGPMEITQVKKNSLNADGSTCYMLKAVCRSCGYLNGEFKPIWYNLYELGAVV

Secondary structure (DSSP, 8-state):
------TT-EEEEE-TTT--EEEEEEEEEEEEEE-TTSPEEEEEEEEETTT--EETSSS-EEE-GGGGT---

Radius of gyration: 12.25 Å; chains: 1; bounding box: 26×20×32 Å

pLDDT: mean 72.36, std 15.36, range [34.78, 88.38]